Protein AF-A0A932PDU3-F1 (afdb_monomer_lite)

Structure (mmCIF, N/CA/C/O backbone):
data_AF-A0A932PDU3-F1
#
_entry.id   AF-A0A932PDU3-F1
#
loop_
_atom_site.group_PDB
_atom_site.id
_atom_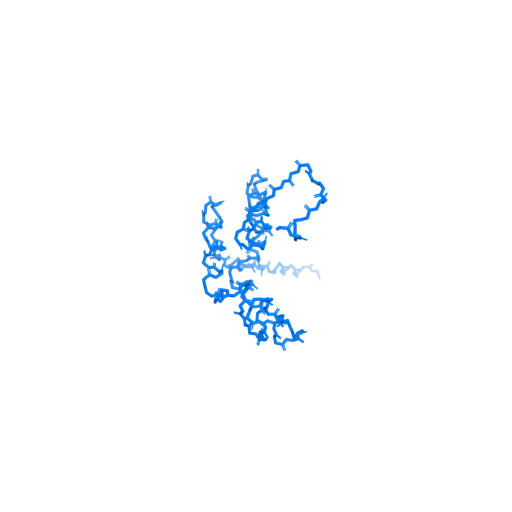site.type_symbol
_atom_site.label_atom_id
_atom_site.label_alt_id
_atom_site.label_comp_id
_atom_site.label_asym_id
_atom_site.label_entity_id
_atom_site.label_seq_id
_atom_site.pdbx_PDB_ins_code
_atom_site.Cartn_x
_atom_site.Cartn_y
_atom_site.Cartn_z
_atom_site.occupancy
_atom_site.B_iso_or_equiv
_atom_site.auth_seq_id
_atom_site.auth_comp_id
_atom_site.auth_asym_id
_atom_site.auth_atom_id
_atom_site.pdbx_PDB_model_num
ATOM 1 N N . GLY A 1 1 ? -5.686 -22.964 -16.040 1.00 55.56 1 GLY A N 1
ATOM 2 C CA . GLY A 1 1 ? -5.534 -22.472 -14.658 1.00 55.56 1 GLY A CA 1
ATOM 3 C C . GLY A 1 1 ? -4.748 -23.438 -13.788 1.00 55.56 1 GLY A C 1
ATOM 4 O O . GLY A 1 1 ? -5.364 -24.222 -13.087 1.00 55.56 1 GLY A O 1
ATOM 5 N N . ARG A 1 2 ? -3.406 -23.399 -13.821 1.00 75.12 2 ARG A N 1
ATOM 6 C CA . ARG A 1 2 ? -2.537 -24.236 -12.957 1.00 75.12 2 ARG A CA 1
ATOM 7 C C . ARG A 1 2 ? -1.904 -23.465 -11.784 1.00 75.12 2 ARG A C 1
ATOM 9 O O . ARG A 1 2 ? -1.052 -24.011 -11.103 1.00 75.12 2 ARG A O 1
ATOM 16 N N . ILE A 1 3 ? -2.305 -22.211 -11.574 1.00 86.88 3 ILE A N 1
ATOM 17 C CA . ILE A 1 3 ? -1.674 -21.271 -10.625 1.00 86.88 3 ILE A CA 1
ATOM 18 C C . ILE A 1 3 ? -2.659 -20.883 -9.499 1.00 86.88 3 ILE A C 1
ATOM 20 O O . ILE A 1 3 ? -2.392 -20.005 -8.692 1.00 86.88 3 ILE A O 1
ATOM 24 N N . ALA A 1 4 ? -3.826 -21.532 -9.419 1.00 87.38 4 ALA A N 1
ATOM 25 C CA . ALA A 1 4 ? -4.781 -21.259 -8.349 1.00 87.38 4 ALA A CA 1
ATOM 26 C C . ALA A 1 4 ? -4.245 -21.791 -7.009 1.00 87.38 4 ALA A C 1
ATOM 28 O O . ALA A 1 4 ? -3.998 -22.994 -6.873 1.00 87.38 4 ALA A O 1
ATOM 29 N N . CYS A 1 5 ? -4.088 -20.898 -6.028 1.00 87.94 5 CYS A N 1
ATOM 30 C CA . CYS A 1 5 ? -3.798 -21.272 -4.647 1.00 87.94 5 CYS A CA 1
ATOM 31 C C . CYS A 1 5 ? -4.935 -22.150 -4.095 1.00 87.94 5 CYS A C 1
ATOM 33 O O . CYS A 1 5 ? -6.106 -21.894 -4.368 1.00 87.94 5 CYS A O 1
ATOM 35 N N . ARG A 1 6 ? -4.594 -23.198 -3.335 1.00 93.38 6 ARG A N 1
ATOM 36 C CA . ARG A 1 6 ? -5.561 -24.132 -2.718 1.00 93.38 6 ARG A CA 1
ATOM 37 C C . ARG A 1 6 ? -5.618 -24.025 -1.195 1.00 93.38 6 ARG A C 1
ATOM 39 O O . ARG A 1 6 ? -6.265 -24.844 -0.551 1.00 93.38 6 ARG A O 1
ATOM 46 N N . ILE A 1 7 ? -4.905 -23.061 -0.625 1.00 94.62 7 ILE A N 1
ATOM 47 C CA . ILE A 1 7 ? -4.880 -22.841 0.817 1.00 94.62 7 ILE A CA 1
ATOM 48 C C . ILE A 1 7 ? -6.127 -22.041 1.196 1.00 94.62 7 ILE A C 1
ATOM 50 O O . ILE A 1 7 ? -6.363 -20.969 0.642 1.00 94.62 7 ILE A O 1
ATOM 54 N N . ALA A 1 8 ? -6.935 -22.592 2.100 1.00 94.31 8 ALA A N 1
ATOM 55 C CA . ALA A 1 8 ? -8.146 -21.947 2.594 1.00 94.31 8 ALA A CA 1
ATOM 56 C C . ALA A 1 8 ? -7.825 -20.892 3.668 1.00 94.31 8 ALA A C 1
ATOM 58 O O . ALA A 1 8 ? -6.813 -20.986 4.361 1.00 94.31 8 ALA A O 1
ATOM 59 N N . THR A 1 9 ? -8.712 -19.909 3.809 1.00 95.38 9 THR A N 1
ATOM 60 C CA . THR A 1 9 ? -8.696 -18.883 4.861 1.00 95.38 9 THR A CA 1
ATOM 61 C C . THR A 1 9 ? -10.135 -18.590 5.281 1.00 95.38 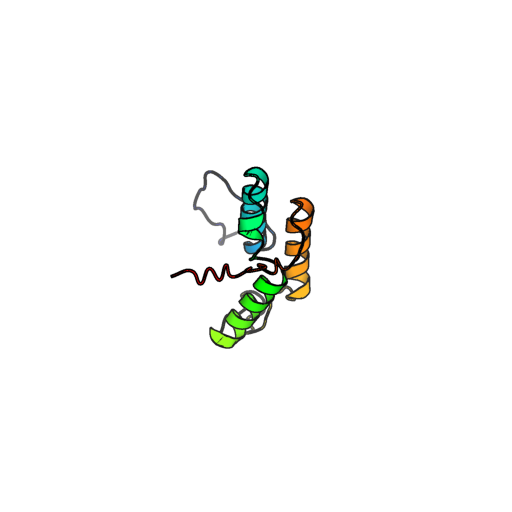9 THR A C 1
ATOM 63 O O . THR A 1 9 ? -11.036 -18.672 4.444 1.00 95.38 9 THR A O 1
ATOM 66 N N . ASP A 1 10 ? -10.356 -18.234 6.547 1.00 97.69 10 ASP A N 1
ATOM 67 C CA . ASP A 1 10 ? -11.684 -17.850 7.049 1.00 97.69 10 ASP A CA 1
ATOM 68 C C . ASP A 1 10 ? -12.165 -16.534 6.418 1.00 97.69 10 ASP A C 1
ATOM 70 O O . ASP A 1 10 ? -13.349 -16.348 6.132 1.00 97.69 10 ASP A O 1
ATOM 74 N N . HIS A 1 11 ? -11.223 -15.624 6.155 1.00 96.31 11 HIS A N 1
ATOM 75 C CA . HIS A 1 11 ? -11.473 -14.331 5.531 1.00 96.31 11 HIS A CA 1
ATOM 76 C C . HIS A 1 11 ? -10.420 -14.048 4.457 1.00 96.31 11 HIS A C 1
ATOM 78 O O . HIS A 1 11 ? -9.218 -14.191 4.692 1.00 96.31 11 HIS A O 1
ATOM 84 N N . LEU A 1 12 ? -10.876 -13.640 3.270 1.00 95.44 12 LEU A N 1
ATOM 85 C CA . LEU A 1 12 ? -10.034 -13.289 2.127 1.00 95.44 12 LEU A CA 1
ATOM 86 C C . LEU A 1 12 ? -10.260 -11.824 1.754 1.00 95.44 12 LEU A C 1
ATOM 88 O O . LEU A 1 12 ? -11.395 -11.413 1.519 1.00 95.44 12 LEU A O 1
ATOM 92 N N . LEU A 1 13 ? -9.172 -11.064 1.638 1.00 96.00 13 LEU A N 1
ATOM 93 C CA . LEU A 1 13 ? -9.178 -9.742 1.020 1.00 96.00 13 LEU A CA 1
ATOM 94 C C . LEU A 1 13 ? -8.549 -9.844 -0.367 1.00 96.00 13 LEU A C 1
ATOM 96 O O . LEU A 1 13 ? -7.427 -10.327 -0.510 1.00 96.00 13 LEU A O 1
ATOM 100 N N . LEU A 1 14 ? -9.283 -9.389 -1.379 1.00 95.44 14 LEU A N 1
ATOM 101 C CA . LEU A 1 14 ? -8.823 -9.340 -2.761 1.00 95.44 14 LEU A CA 1
ATOM 102 C C . LEU A 1 14 ? -8.577 -7.882 -3.157 1.00 95.44 14 LEU A C 1
ATOM 104 O O . LEU A 1 14 ? -9.436 -7.031 -2.937 1.00 95.44 14 LEU A O 1
ATOM 108 N N . ALA A 1 15 ? -7.424 -7.608 -3.760 1.00 95.50 15 ALA A N 1
ATOM 109 C CA . ALA A 1 15 ? -7.066 -6.290 -4.273 1.00 95.50 15 ALA A CA 1
ATOM 110 C C . ALA A 1 15 ? -6.176 -6.415 -5.515 1.00 95.50 15 ALA A C 1
ATOM 112 O O . ALA A 1 15 ? -5.563 -7.459 -5.736 1.00 95.50 15 ALA A O 1
ATOM 113 N N . GLY A 1 16 ? -6.107 -5.338 -6.306 1.00 94.06 16 GLY A N 1
ATOM 114 C CA . GLY A 1 16 ? -5.229 -5.256 -7.480 1.00 94.06 16 GLY A CA 1
ATOM 115 C C . GLY A 1 16 ? -3.738 -5.301 -7.133 1.00 94.06 16 GLY A C 1
ATOM 116 O O . GLY A 1 16 ? -2.959 -5.792 -7.936 1.00 94.06 16 GLY A O 1
ATOM 117 N N . VAL A 1 17 ? -3.378 -4.856 -5.925 1.00 96.81 17 VAL A N 1
ATOM 118 C CA . VAL A 1 17 ? -2.052 -5.005 -5.311 1.00 96.81 17 VAL A CA 1
ATOM 119 C C . VAL A 1 17 ? -2.266 -5.434 -3.864 1.00 96.81 17 VAL A C 1
ATOM 121 O O . VAL A 1 17 ? -3.070 -4.829 -3.147 1.00 96.81 17 VAL A O 1
ATOM 124 N N . SER A 1 18 ? -1.567 -6.476 -3.408 1.00 96.00 18 SER A N 1
ATOM 125 C CA . SER A 1 18 ? -1.776 -7.040 -2.063 1.00 96.00 18 SER A CA 1
ATOM 126 C C . SER A 1 18 ? -1.529 -6.030 -0.945 1.00 96.00 18 SER A C 1
ATOM 128 O O . SER A 1 18 ? -2.216 -6.052 0.077 1.00 96.00 18 SER A O 1
ATOM 130 N N . ASN A 1 19 ? -0.575 -5.123 -1.149 1.00 96.81 19 ASN A N 1
ATOM 131 C CA . ASN A 1 19 ? -0.210 -4.099 -0.181 1.00 96.81 19 ASN A CA 1
ATOM 132 C C . ASN A 1 19 ? -1.407 -3.201 0.144 1.00 96.81 19 ASN A C 1
ATOM 134 O O . ASN A 1 19 ? -1.676 -2.964 1.316 1.00 96.81 19 ASN A O 1
ATOM 138 N N . TRP A 1 20 ? -2.204 -2.824 -0.862 1.00 97.62 20 TRP A N 1
ATOM 139 C CA . TRP A 1 20 ? -3.396 -2.001 -0.657 1.00 97.62 20 TRP A CA 1
ATOM 140 C C . TRP A 1 20 ? -4.453 -2.688 0.210 1.00 97.62 20 TRP A C 1
ATOM 142 O O . TRP A 1 20 ? -5.105 -2.021 1.009 1.00 97.62 20 TRP A O 1
ATOM 152 N N . ALA A 1 21 ? -4.620 -4.013 0.101 1.00 97.44 21 ALA A N 1
ATOM 153 C CA . ALA A 1 21 ? -5.509 -4.749 1.002 1.00 97.44 21 ALA A CA 1
ATOM 154 C C . ALA A 1 21 ? -5.008 -4.690 2.455 1.00 97.44 21 ALA A C 1
ATOM 156 O O . ALA A 1 21 ? -5.808 -4.506 3.374 1.00 97.44 21 ALA A O 1
ATOM 157 N N . GLY A 1 22 ? -3.691 -4.805 2.657 1.00 96.44 22 GLY A N 1
ATOM 158 C CA . GLY A 1 22 ? -3.051 -4.655 3.965 1.00 96.44 22 GLY A CA 1
ATOM 159 C C . GLY A 1 22 ? -3.203 -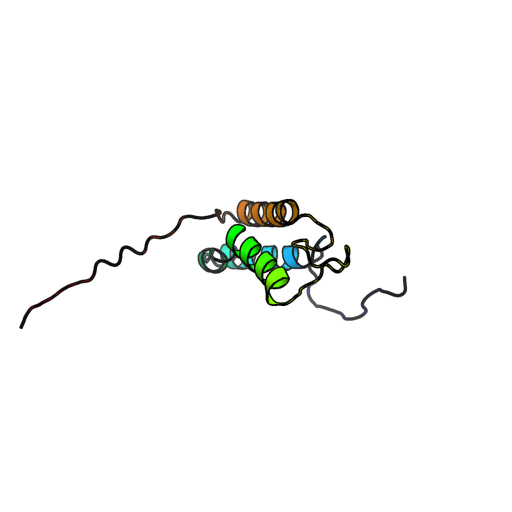3.243 4.536 1.00 96.44 22 GLY A C 1
ATOM 160 O O . GLY A 1 22 ? -3.639 -3.086 5.677 1.00 96.44 22 GLY A O 1
ATOM 161 N N . ASP A 1 23 ? -2.927 -2.222 3.725 1.00 96.12 23 ASP A N 1
ATOM 162 C CA . ASP A 1 23 ? -3.059 -0.812 4.098 1.00 96.12 23 ASP A CA 1
ATOM 163 C C . ASP A 1 23 ? -4.508 -0.459 4.451 1.00 96.12 23 ASP A C 1
ATOM 165 O O . ASP A 1 23 ? -4.763 0.193 5.468 1.00 96.12 23 ASP A O 1
ATOM 169 N N . ALA A 1 24 ? -5.475 -0.928 3.656 1.00 96.44 24 ALA A N 1
ATOM 170 C CA . ALA A 1 24 ? -6.896 -0.737 3.924 1.00 96.44 24 ALA A CA 1
ATOM 171 C C . ALA A 1 24 ? -7.317 -1.423 5.226 1.00 96.44 24 ALA A C 1
ATOM 173 O O . ALA A 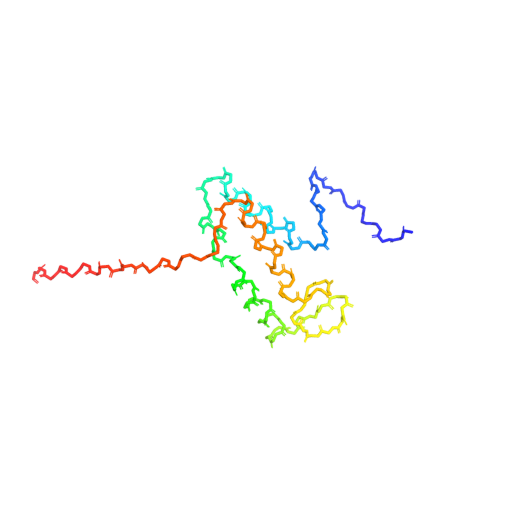1 24 ? -7.961 -0.793 6.067 1.00 96.44 24 ALA A O 1
ATOM 174 N N . LEU A 1 25 ? -6.920 -2.683 5.433 1.00 97.12 25 LEU A N 1
ATOM 175 C CA . LEU A 1 25 ? -7.228 -3.413 6.660 1.00 97.12 25 LEU A CA 1
ATOM 176 C C . LEU A 1 25 ? -6.656 -2.702 7.892 1.00 97.12 25 LEU A C 1
ATOM 178 O O . LEU A 1 25 ? -7.381 -2.494 8.867 1.00 97.12 25 LEU A O 1
ATOM 182 N N . ALA A 1 26 ? -5.386 -2.296 7.846 1.00 96.19 26 ALA A N 1
ATOM 183 C CA . ALA A 1 26 ? -4.729 -1.598 8.946 1.00 96.19 26 ALA A CA 1
ATOM 184 C C . ALA A 1 26 ? -5.395 -0.245 9.236 1.00 96.19 26 ALA A C 1
ATOM 186 O O . ALA A 1 26 ? -5.748 0.036 10.384 1.00 96.19 26 ALA A O 1
ATOM 187 N N . THR A 1 27 ? -5.626 0.564 8.198 1.00 96.19 27 THR A N 1
ATOM 188 C CA . THR A 1 27 ? -6.209 1.907 8.326 1.00 96.19 27 THR A CA 1
ATOM 189 C C . THR A 1 27 ? -7.637 1.843 8.862 1.00 96.19 27 THR A C 1
ATOM 191 O O . THR A 1 27 ? -7.952 2.508 9.848 1.00 96.19 27 THR A O 1
ATOM 194 N N . MET A 1 28 ? -8.491 0.995 8.280 1.00 96.25 28 MET A N 1
ATOM 195 C CA . MET A 1 28 ? -9.869 0.830 8.747 1.00 96.25 28 MET A CA 1
ATOM 196 C C . MET A 1 28 ? -9.913 0.306 10.180 1.00 96.25 28 MET A C 1
ATOM 198 O O . MET A 1 28 ? -10.678 0.819 10.990 1.00 96.25 28 MET A O 1
ATOM 202 N N . THR A 1 29 ? -9.072 -0.674 10.523 1.00 97.12 29 THR A N 1
ATOM 203 C CA . THR A 1 29 ? -9.019 -1.215 11.889 1.00 97.12 29 THR A CA 1
ATOM 204 C C . THR A 1 29 ? -8.626 -0.133 12.889 1.00 97.12 29 THR A C 1
ATOM 206 O O . THR A 1 29 ? -9.283 0.014 13.918 1.00 97.12 29 THR A O 1
ATOM 209 N N . ALA A 1 30 ? -7.593 0.654 12.585 1.00 96.12 30 ALA A N 1
ATOM 210 C CA . ALA A 1 30 ? -7.157 1.759 13.430 1.00 96.12 30 ALA A CA 1
ATOM 211 C C . ALA A 1 30 ? -8.284 2.785 13.636 1.00 96.12 30 ALA A C 1
ATOM 213 O O . ALA A 1 30 ? -8.595 3.134 14.775 1.00 96.12 30 ALA A O 1
ATOM 214 N N . CYS A 1 31 ? -8.966 3.194 12.564 1.00 94.56 31 CYS A N 1
ATOM 215 C CA . CYS A 1 31 ? -10.077 4.142 12.642 1.00 94.56 31 CYS A CA 1
ATOM 216 C C . CYS A 1 31 ? -11.286 3.591 13.407 1.00 94.56 31 CYS A C 1
ATOM 218 O O . CYS A 1 31 ? -11.810 4.274 14.283 1.00 94.56 31 CYS A O 1
ATOM 220 N N . LEU A 1 32 ? -11.693 2.344 13.154 1.00 96.19 32 LEU A N 1
ATOM 221 C CA . LEU A 1 32 ? -12.800 1.690 13.867 1.00 96.19 32 LEU A CA 1
ATOM 222 C C . LEU A 1 32 ? -12.518 1.524 15.363 1.00 96.19 32 LEU A C 1
ATOM 224 O O . LEU A 1 32 ? -13.442 1.472 16.172 1.00 96.19 32 LEU A O 1
ATOM 228 N N . ARG A 1 33 ? -11.241 1.450 15.748 1.00 97.12 33 ARG A N 1
ATOM 229 C CA . ARG A 1 33 ? -10.813 1.436 17.151 1.00 97.12 33 ARG A CA 1
ATOM 230 C C . ARG A 1 33 ? -10.648 2.831 17.755 1.00 97.12 33 ARG A C 1
ATOM 232 O O . ARG A 1 33 ? -10.273 2.916 18.919 1.00 97.12 33 ARG A O 1
ATOM 239 N N . GLY A 1 34 ? -10.913 3.900 17.000 1.00 95.31 34 GLY A N 1
ATOM 240 C CA . GLY A 1 34 ? -10.700 5.280 17.441 1.00 95.31 34 GLY A CA 1
ATOM 241 C C . GLY A 1 34 ? -9.222 5.623 17.637 1.00 95.31 34 GLY A C 1
ATOM 242 O O . GLY A 1 34 ? -8.901 6.477 18.457 1.00 95.31 34 GLY A O 1
ATOM 243 N N . ARG A 1 35 ? -8.329 4.921 16.927 1.00 95.50 35 ARG A N 1
ATOM 244 C CA . ARG A 1 35 ? -6.870 5.017 17.064 1.00 95.50 35 ARG A CA 1
ATOM 245 C C . ARG A 1 35 ? -6.135 5.309 15.744 1.00 95.50 35 ARG A C 1
ATOM 247 O O . ARG A 1 35 ? -5.193 4.587 15.395 1.00 95.50 35 ARG A O 1
ATOM 254 N N . PRO A 1 36 ? -6.541 6.331 14.967 1.00 93.75 36 PRO A N 1
ATOM 255 C CA . PRO A 1 36 ? -5.915 6.642 13.679 1.00 93.75 36 PRO A CA 1
ATOM 256 C C . PRO A 1 36 ? -4.424 7.007 13.802 1.00 93.75 36 PRO A C 1
ATOM 258 O O . PRO A 1 36 ? -3.668 6.858 12.842 1.00 93.75 36 PRO A O 1
ATOM 261 N N . GLU A 1 37 ? -3.961 7.428 14.983 1.00 92.94 37 GLU A N 1
ATOM 262 C CA . GLU A 1 37 ? -2.559 7.755 15.248 1.00 92.94 37 GLU A CA 1
ATOM 263 C C . GLU A 1 37 ? -1.603 6.576 15.037 1.00 92.94 37 GLU A C 1
ATOM 265 O O . GLU A 1 37 ? -0.424 6.793 14.776 1.00 92.94 37 GLU A O 1
ATOM 270 N N . VAL A 1 38 ? -2.097 5.336 15.119 1.00 93.81 38 VAL A N 1
ATOM 271 C CA . VAL A 1 38 ? -1.279 4.126 14.931 1.00 93.81 38 VAL A CA 1
ATOM 272 C C . VAL A 1 38 ? -0.813 3.979 13.481 1.00 93.81 38 VAL A C 1
ATOM 274 O O . VAL A 1 38 ? 0.290 3.499 13.237 1.00 93.81 38 VAL A O 1
ATOM 277 N N . VAL A 1 39 ? -1.626 4.419 12.518 1.00 93.88 39 VAL A N 1
ATOM 278 C CA . VAL A 1 39 ? -1.313 4.350 11.079 1.00 93.88 39 VAL A CA 1
ATOM 279 C C . VAL A 1 39 ? -0.828 5.685 10.518 1.00 93.88 39 VAL A C 1
ATOM 281 O O . VAL A 1 39 ? -0.392 5.750 9.368 1.00 93.88 39 VAL A O 1
ATOM 284 N N . ALA A 1 40 ? -0.859 6.756 11.318 1.00 89.06 40 ALA A N 1
ATOM 285 C CA . ALA A 1 40 ? -0.371 8.068 10.911 1.00 89.06 40 ALA A CA 1
ATOM 286 C C . ALA A 1 40 ? 1.079 8.030 10.378 1.00 89.06 40 ALA A C 1
ATOM 288 O O . ALA A 1 40 ? 1.272 8.546 9.277 1.00 89.06 40 ALA A O 1
ATOM 289 N N . PRO A 1 41 ? 2.050 7.342 11.026 1.00 90.94 41 PRO A N 1
ATOM 290 C CA . PRO A 1 41 ? 3.437 7.267 10.547 1.00 90.94 41 PRO A CA 1
ATOM 291 C C . PRO A 1 41 ? 3.626 6.510 9.226 1.00 90.94 41 PRO A C 1
ATOM 293 O O . PRO A 1 41 ? 4.687 6.602 8.622 1.00 90.94 41 PRO A O 1
ATOM 296 N N . LEU A 1 42 ? 2.620 5.756 8.773 1.00 89.31 42 LEU A N 1
ATOM 297 C CA . LEU A 1 42 ? 2.638 4.997 7.517 1.00 89.31 42 LEU A CA 1
ATOM 298 C C . LEU A 1 42 ? 1.979 5.800 6.381 1.00 89.31 42 LEU A C 1
ATOM 300 O O . LEU A 1 42 ? 1.192 5.278 5.592 1.00 89.31 42 LEU A O 1
ATOM 304 N N . GLY A 1 43 ? 2.225 7.112 6.357 1.00 92.12 43 GLY A N 1
ATOM 305 C CA . GLY A 1 43 ? 1.727 8.016 5.323 1.00 92.12 43 GLY A CA 1
ATOM 306 C C . GLY A 1 43 ? 2.397 7.797 3.959 1.00 92.12 43 GLY A C 1
ATOM 307 O O . GLY A 1 43 ? 3.407 7.095 3.875 1.00 92.12 43 GLY A O 1
ATOM 308 N N . PRO A 1 44 ? 1.870 8.414 2.885 1.00 94.62 44 PRO A N 1
ATOM 309 C CA . PRO A 1 44 ? 2.408 8.262 1.533 1.00 94.62 44 PRO A CA 1
ATOM 310 C C . PRO A 1 44 ? 3.909 8.549 1.423 1.00 94.62 44 PRO A C 1
ATOM 312 O O . PRO A 1 44 ? 4.615 7.809 0.746 1.00 94.62 44 PRO A O 1
ATOM 315 N N . ASP A 1 45 ? 4.411 9.564 2.124 1.00 94.94 45 ASP A N 1
ATOM 316 C CA . ASP A 1 45 ? 5.828 9.941 2.064 1.00 94.94 45 ASP A CA 1
ATOM 317 C C . ASP A 1 45 ? 6.724 8.944 2.811 1.00 94.94 45 ASP A C 1
ATOM 319 O O . ASP A 1 45 ? 7.801 8.582 2.335 1.00 94.94 45 ASP A O 1
ATOM 323 N N . ALA A 1 46 ? 6.249 8.414 3.942 1.00 95.56 46 ALA A N 1
ATOM 324 C CA . ALA A 1 46 ? 6.943 7.346 4.656 1.00 95.56 46 ALA A CA 1
ATOM 325 C C . ALA A 1 46 ? 6.996 6.057 3.820 1.00 95.56 46 ALA A C 1
ATOM 327 O O . ALA A 1 46 ? 8.035 5.399 3.756 1.00 95.56 46 ALA A O 1
ATOM 328 N N . VAL A 1 47 ? 5.896 5.716 3.141 1.00 96.75 47 VAL A N 1
ATOM 329 C CA . VAL A 1 47 ? 5.825 4.552 2.246 1.00 96.75 47 VAL A CA 1
ATOM 330 C C . VAL A 1 47 ? 6.689 4.752 1.001 1.00 96.75 47 VAL A C 1
ATOM 332 O O . VAL A 1 47 ? 7.378 3.815 0.600 1.00 96.75 47 VAL A O 1
ATOM 335 N N . ARG A 1 48 ? 6.738 5.967 0.436 1.00 98.00 48 ARG A N 1
ATOM 336 C CA . ARG A 1 48 ? 7.675 6.322 -0.640 1.00 98.00 48 ARG A CA 1
ATOM 337 C C . ARG A 1 48 ? 9.112 6.041 -0.220 1.00 98.00 48 ARG A C 1
ATOM 339 O O . ARG A 1 48 ? 9.785 5.239 -0.859 1.00 98.00 48 ARG A O 1
ATOM 346 N N . SER A 1 49 ? 9.539 6.654 0.884 1.00 97.62 49 SER A N 1
ATOM 347 C CA . SER A 1 49 ? 10.902 6.510 1.397 1.00 97.62 49 SER A CA 1
ATOM 348 C C . SER A 1 49 ? 11.238 5.052 1.716 1.00 97.62 49 SER A C 1
ATOM 350 O O . SER A 1 49 ? 12.361 4.605 1.490 1.00 97.62 49 SER A O 1
ATOM 352 N N . LEU A 1 50 ? 10.269 4.280 2.218 1.00 97.00 50 LEU A N 1
ATOM 353 C CA . LEU A 1 50 ? 10.440 2.848 2.438 1.00 97.00 50 LEU A CA 1
ATOM 354 C C . LEU A 1 50 ? 10.697 2.093 1.129 1.00 97.00 50 LEU A C 1
ATOM 356 O O . LEU A 1 50 ? 11.639 1.307 1.078 1.00 97.00 50 LEU A O 1
ATOM 360 N N . ILE A 1 51 ? 9.885 2.312 0.093 1.00 97.62 51 ILE A N 1
ATOM 361 C CA . ILE A 1 51 ? 10.029 1.618 -1.194 1.00 97.62 51 ILE A CA 1
ATOM 362 C C . ILE A 1 51 ? 11.348 1.995 -1.868 1.00 97.62 51 ILE A C 1
ATOM 364 O O . ILE A 1 51 ? 12.085 1.106 -2.287 1.00 97.62 51 ILE A O 1
ATOM 368 N N . GLU A 1 52 ? 11.679 3.285 -1.913 1.00 98.00 52 GLU A N 1
ATOM 369 C CA . GLU A 1 52 ? 12.944 3.774 -2.473 1.00 98.00 52 GLU A CA 1
ATOM 370 C C . GLU A 1 52 ? 14.142 3.122 -1.773 1.00 98.00 52 GLU A C 1
ATOM 372 O O . GLU A 1 52 ? 14.998 2.546 -2.438 1.00 98.00 52 GLU A O 1
ATOM 377 N N . ARG A 1 53 ? 14.150 3.067 -0.434 1.00 98.00 53 ARG A N 1
ATOM 378 C CA . ARG A 1 53 ? 15.210 2.377 0.318 1.00 98.00 53 ARG A CA 1
ATOM 379 C C . ARG A 1 53 ? 15.245 0.869 0.091 1.00 98.00 53 ARG A C 1
ATOM 381 O O . ARG A 1 53 ? 16.324 0.291 0.018 1.00 98.00 53 ARG A O 1
ATOM 388 N N . LEU A 1 54 ? 14.098 0.197 -0.022 1.00 97.75 54 LEU A N 1
ATOM 389 C CA . LEU A 1 54 ? 14.077 -1.236 -0.336 1.00 97.75 54 LEU A CA 1
ATOM 390 C C . LEU A 1 54 ? 14.737 -1.497 -1.694 1.00 97.75 54 LEU A C 1
ATOM 392 O O . LEU A 1 54 ? 15.540 -2.424 -1.827 1.00 97.75 54 LEU A O 1
ATOM 396 N N . VAL A 1 55 ? 14.451 -0.659 -2.686 1.00 97.81 55 VAL A N 1
ATOM 397 C CA . VAL A 1 55 ? 15.106 -0.733 -3.990 1.00 97.81 55 VAL A CA 1
ATOM 398 C C . VAL A 1 55 ? 16.597 -0.442 -3.829 1.00 97.81 55 VAL A C 1
ATOM 400 O O . VAL A 1 55 ? 17.404 -1.311 -4.154 1.00 97.81 55 VAL A O 1
ATOM 403 N N . ASP A 1 56 ? 16.963 0.707 -3.260 1.00 97.56 56 ASP A N 1
ATOM 404 C CA . ASP A 1 56 ? 18.326 1.249 -3.255 1.00 97.56 56 ASP A CA 1
ATOM 405 C C . ASP A 1 56 ? 19.307 0.568 -2.302 1.00 97.56 56 ASP A C 1
ATOM 407 O O . ASP A 1 56 ? 20.487 0.443 -2.636 1.00 97.56 56 ASP A O 1
ATOM 411 N N . GLU A 1 57 ? 18.844 0.071 -1.163 1.00 97.38 57 GLU A N 1
ATOM 412 C CA . GLU A 1 57 ? 19.704 -0.523 -0.138 1.00 97.38 57 GLU A CA 1
ATOM 413 C C . GLU A 1 57 ? 19.643 -2.052 -0.170 1.00 97.38 57 GLU A C 1
ATOM 415 O O . GLU A 1 57 ? 20.666 -2.714 -0.007 1.00 97.38 57 GLU A O 1
ATOM 420 N N . SER A 1 58 ? 18.460 -2.631 -0.410 1.00 94.81 58 SER A N 1
ATOM 421 C CA . SER A 1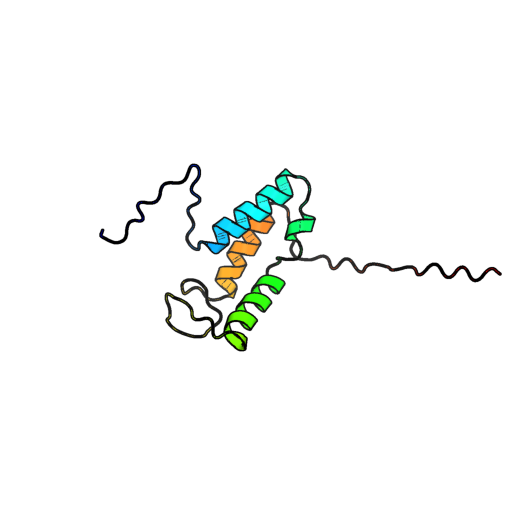 58 ? 18.265 -4.090 -0.338 1.00 94.81 58 SER A CA 1
ATOM 422 C C . SER A 1 58 ? 18.231 -4.793 -1.695 1.00 94.81 58 SER A C 1
ATOM 424 O O . SER A 1 58 ? 18.305 -6.019 -1.758 1.00 94.81 58 SER A O 1
ATOM 426 N N . GLY A 1 59 ? 18.157 -4.036 -2.794 1.00 95.38 59 GLY A N 1
ATOM 427 C CA . GLY A 1 59 ? 18.105 -4.608 -4.136 1.00 95.38 59 GLY A CA 1
ATOM 428 C C . GLY A 1 59 ? 16.749 -5.200 -4.503 1.00 95.38 59 GLY A C 1
ATOM 429 O O . GLY A 1 59 ? 16.698 -6.104 -5.336 1.00 95.38 59 GLY A O 1
ATOM 430 N N . ALA A 1 60 ? 15.666 -4.708 -3.894 1.00 97.06 60 ALA A N 1
ATOM 431 C CA . ALA A 1 60 ? 14.316 -5.141 -4.229 1.00 97.06 60 ALA A CA 1
ATOM 432 C C . ALA A 1 60 ? 14.015 -4.930 -5.726 1.00 97.06 60 ALA A C 1
ATOM 434 O O . ALA A 1 60 ? 14.385 -3.914 -6.320 1.00 97.06 60 ALA A O 1
ATOM 435 N N . ILE A 1 61 ? 13.344 -5.914 -6.327 1.00 97.50 61 ILE A N 1
ATOM 436 C CA . ILE A 1 61 ? 12.969 -5.945 -7.744 1.00 97.50 61 ILE A CA 1
ATOM 437 C C . ILE A 1 61 ? 11.452 -6.064 -7.839 1.00 97.50 61 ILE A C 1
ATOM 439 O O . ILE A 1 61 ? 10.844 -6.885 -7.150 1.00 97.50 61 ILE A O 1
ATOM 443 N N . ASP A 1 62 ? 10.857 -5.295 -8.742 1.00 97.38 62 ASP A N 1
ATOM 444 C CA . ASP A 1 62 ? 9.448 -5.425 -9.090 1.00 97.38 62 ASP A CA 1
ATOM 445 C C . ASP A 1 62 ? 9.202 -6.737 -9.861 1.00 97.38 62 ASP A C 1
ATOM 447 O O . ASP A 1 62 ? 9.871 -7.047 -10.856 1.00 97.38 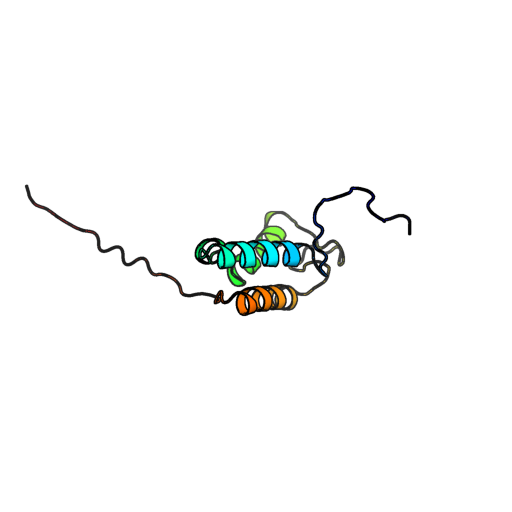62 ASP A O 1
ATOM 451 N N . GLY A 1 63 ? 8.238 -7.536 -9.396 1.00 95.25 63 GLY A N 1
ATOM 452 C CA . GLY A 1 63 ? 7.951 -8.862 -9.953 1.00 95.25 63 GLY A CA 1
ATOM 453 C C . GLY A 1 63 ? 7.381 -8.851 -11.378 1.00 95.25 63 GLY A C 1
ATOM 454 O O . GLY A 1 63 ? 7.530 -9.845 -12.100 1.00 95.25 63 GLY A O 1
ATOM 455 N N . VAL A 1 64 ? 6.766 -7.742 -11.793 1.00 96.88 64 VAL A N 1
ATOM 456 C CA . VAL A 1 64 ? 6.170 -7.541 -13.118 1.00 96.88 64 VAL A CA 1
ATOM 457 C C . VAL A 1 64 ? 7.208 -6.980 -14.083 1.00 96.88 64 VAL A C 1
ATOM 459 O O . VAL A 1 64 ? 7.434 -7.575 -15.137 1.00 96.88 64 VAL A O 1
ATOM 462 N N . THR A 1 65 ? 7.884 -5.884 -13.731 1.00 96.38 65 THR A N 1
ATOM 463 C CA . THR A 1 65 ? 8.847 -5.238 -14.645 1.00 96.38 65 THR A CA 1
ATOM 464 C C . THR A 1 65 ? 10.190 -5.956 -14.696 1.00 96.38 65 THR A C 1
ATOM 466 O O . THR A 1 65 ? 10.924 -5.803 -15.672 1.00 96.38 65 THR A O 1
ATOM 469 N N . ARG A 1 66 ? 10.509 -6.759 -13.668 1.00 97.25 66 ARG A N 1
ATOM 470 C CA . ARG A 1 66 ? 11.809 -7.427 -13.478 1.00 97.25 66 ARG A CA 1
ATOM 471 C C . ARG A 1 66 ? 12.980 -6.451 -13.369 1.00 97.25 66 ARG A C 1
ATOM 473 O O . ARG A 1 66 ? 14.122 -6.831 -13.621 1.00 97.25 66 ARG A O 1
ATOM 480 N N . GLN A 1 67 ? 12.704 -5.208 -12.984 1.00 96.81 67 GLN A N 1
ATOM 481 C CA . GLN A 1 67 ? 13.699 -4.153 -12.832 1.00 96.81 67 GLN A CA 1
ATOM 482 C C . GLN A 1 67 ? 13.820 -3.720 -11.369 1.00 96.81 67 GLN A C 1
ATOM 484 O O . GLN A 1 67 ? 12.859 -3.759 -10.600 1.00 96.81 67 GLN A O 1
ATOM 489 N N . ARG A 1 68 ? 15.027 -3.287 -10.993 1.00 96.81 68 ARG A N 1
ATOM 490 C CA . ARG A 1 68 ? 15.324 -2.668 -9.697 1.00 96.81 68 ARG A CA 1
ATOM 491 C C . ARG A 1 68 ? 14.976 -1.183 -9.769 1.00 96.81 68 ARG A C 1
ATOM 493 O O . ARG A 1 68 ? 15.843 -0.344 -9.991 1.00 96.81 68 ARG A O 1
ATOM 500 N N . GLN A 1 69 ? 13.693 -0.887 -9.653 1.00 96.56 69 GLN A N 1
ATOM 501 C CA . GLN A 1 69 ? 13.149 0.462 -9.744 1.00 96.56 69 GLN A CA 1
ATOM 502 C C . GLN A 1 69 ? 12.011 0.623 -8.730 1.00 96.56 69 GLN A C 1
ATOM 504 O O . GLN A 1 69 ? 11.417 -0.384 -8.337 1.00 96.56 69 GLN A O 1
ATOM 509 N N . PRO A 1 70 ? 11.684 1.856 -8.312 1.00 96.88 70 PRO A N 1
ATOM 510 C CA . PRO A 1 70 ? 10.586 2.115 -7.387 1.00 96.88 70 PRO A CA 1
ATOM 511 C C . PRO A 1 70 ? 9.232 1.954 -8.094 1.00 96.88 70 PRO A C 1
ATOM 513 O O . PRO A 1 70 ? 8.554 2.925 -8.417 1.00 96.88 70 PRO A O 1
ATOM 516 N N . THR A 1 71 ? 8.843 0.710 -8.361 1.00 97.88 71 THR A N 1
ATOM 517 C CA . THR A 1 71 ? 7.511 0.321 -8.836 1.00 97.88 71 THR A CA 1
ATOM 518 C C . THR A 1 71 ? 6.975 -0.825 -7.983 1.00 97.88 71 THR A C 1
ATOM 520 O O . THR A 1 71 ? 7.742 -1.535 -7.326 1.00 97.88 71 THR A O 1
ATOM 523 N N . VAL A 1 72 ? 5.652 -0.979 -7.954 1.00 97.75 72 VAL A N 1
ATOM 524 C CA . VAL A 1 72 ? 4.978 -2.082 -7.255 1.00 97.75 72 VAL A CA 1
ATOM 525 C C . VAL A 1 72 ? 3.952 -2.691 -8.200 1.00 97.75 72 VAL A C 1
ATOM 527 O O . VAL A 1 72 ? 3.096 -1.974 -8.711 1.00 97.75 72 VAL A O 1
ATOM 530 N N . ASP A 1 73 ? 4.041 -4.000 -8.442 1.00 97.19 73 ASP A N 1
ATOM 531 C CA . ASP A 1 73 ? 3.221 -4.728 -9.423 1.00 97.19 73 ASP A CA 1
ATOM 532 C C . ASP A 1 73 ? 3.180 -4.051 -10.810 1.00 97.19 73 ASP A C 1
ATOM 534 O O . ASP A 1 73 ? 2.181 -4.092 -11.530 1.00 97.19 73 ASP A O 1
ATOM 538 N N . GLY A 1 74 ? 4.289 -3.420 -11.206 1.00 97.38 74 GLY A N 1
ATOM 539 C CA . GLY A 1 74 ? 4.421 -2.702 -12.470 1.00 97.38 74 GLY A CA 1
ATOM 540 C C . GLY A 1 74 ? 3.886 -1.273 -12.468 1.00 97.38 74 GLY A C 1
ATOM 541 O O . GLY A 1 74 ? 4.028 -0.585 -13.477 1.00 97.38 74 GLY A O 1
ATOM 542 N N . LEU A 1 75 ? 3.311 -0.801 -11.361 1.00 98.06 75 LEU A N 1
ATOM 543 C CA . LEU A 1 75 ? 2.785 0.556 -11.252 1.00 98.06 75 LEU A CA 1
ATOM 544 C C . LEU A 1 75 ? 3.891 1.551 -10.881 1.00 98.06 75 LEU A C 1
ATOM 546 O O . LEU A 1 75 ? 4.648 1.288 -9.936 1.00 98.06 75 LEU A O 1
ATOM 550 N N . PRO A 1 76 ? 3.962 2.718 -11.549 1.00 97.69 76 PRO A N 1
ATOM 551 C CA . PRO A 1 76 ? 4.759 3.844 -11.079 1.00 97.69 76 PRO A CA 1
ATOM 552 C C . PRO A 1 76 ? 4.420 4.196 -9.629 1.00 97.69 76 PRO A C 1
ATOM 554 O O . PRO A 1 76 ? 3.252 4.177 -9.229 1.00 97.69 76 PRO A O 1
ATOM 557 N N . LEU A 1 77 ? 5.435 4.549 -8.834 1.00 97.69 77 LEU A N 1
ATOM 558 C CA . LEU A 1 77 ? 5.254 4.780 -7.399 1.00 97.69 77 LEU A CA 1
ATOM 559 C C . LEU A 1 77 ? 4.189 5.842 -7.090 1.00 97.69 77 LEU A C 1
ATOM 561 O O . LEU A 1 77 ? 3.436 5.696 -6.133 1.00 97.69 77 LEU A O 1
ATOM 565 N N . ASP A 1 78 ? 4.071 6.884 -7.912 1.00 98.00 78 ASP A N 1
ATOM 566 C CA . ASP A 1 78 ? 3.071 7.937 -7.710 1.00 98.00 78 ASP A CA 1
ATOM 567 C C . ASP A 1 78 ? 1.632 7.422 -7.841 1.00 98.00 78 ASP A C 1
ATOM 569 O O . ASP A 1 78 ? 0.773 7.811 -7.043 1.00 98.00 78 ASP A O 1
ATOM 573 N N . GLU A 1 79 ? 1.383 6.514 -8.790 1.00 97.94 79 GLU A N 1
ATOM 574 C CA . GLU A 1 79 ? 0.087 5.855 -8.980 1.00 97.94 79 GLU A CA 1
ATOM 575 C C . GLU A 1 79 ? -0.212 4.903 -7.820 1.00 97.94 79 GLU A C 1
ATOM 577 O O . GLU A 1 79 ? -1.302 4.941 -7.245 1.00 97.94 79 GLU A O 1
ATOM 582 N N . TYR A 1 80 ? 0.782 4.111 -7.405 1.00 98.06 80 TYR A N 1
ATOM 583 C CA . TYR A 1 80 ? 0.670 3.241 -6.234 1.00 98.06 80 TYR A CA 1
ATOM 584 C C . TYR A 1 80 ? 0.306 4.028 -4.964 1.00 98.06 80 TYR A C 1
ATOM 586 O O . TYR A 1 80 ? -0.603 3.649 -4.219 1.00 98.06 80 TYR A O 1
ATOM 594 N N . LEU A 1 81 ? 0.986 5.154 -4.729 1.00 98.06 81 LEU A N 1
ATOM 595 C CA . LEU A 1 81 ? 0.759 6.011 -3.565 1.00 98.06 81 LEU A CA 1
ATOM 596 C C . LEU A 1 81 ? -0.572 6.761 -3.636 1.00 98.06 81 LEU A C 1
ATOM 598 O O . LEU A 1 81 ? -1.122 7.113 -2.591 1.00 98.06 81 LEU A O 1
ATOM 602 N N . GLN A 1 82 ? -1.112 7.004 -4.831 1.00 97.88 82 GLN A N 1
ATOM 603 C CA . GLN A 1 82 ? -2.418 7.639 -4.967 1.00 97.88 82 GLN A CA 1
ATOM 604 C C . GLN A 1 82 ? -3.529 6.770 -4.368 1.00 97.88 82 GLN A C 1
ATOM 606 O O . GLN A 1 82 ? -4.356 7.282 -3.614 1.00 97.88 82 GLN A O 1
ATOM 611 N N . VAL A 1 83 ? -3.493 5.455 -4.596 1.00 96.94 83 VAL A N 1
ATOM 612 C CA . VAL A 1 83 ? -4.464 4.527 -3.993 1.00 96.94 83 VAL A CA 1
ATOM 613 C C . VAL A 1 83 ? -4.346 4.515 -2.466 1.00 96.94 83 VAL A C 1
ATOM 615 O O . VAL A 1 83 ? -5.358 4.543 -1.765 1.00 96.94 83 VAL A O 1
ATOM 618 N N . LEU A 1 84 ? -3.125 4.575 -1.923 1.00 96.44 84 LEU A N 1
ATOM 619 C CA . LEU A 1 84 ? -2.914 4.708 -0.477 1.00 96.44 84 LEU A CA 1
ATOM 620 C C . LEU A 1 84 ? -3.512 6.014 0.078 1.00 96.44 84 LEU A C 1
ATOM 622 O O . LEU A 1 84 ? -4.152 6.005 1.133 1.00 96.44 84 LEU A O 1
ATOM 626 N N . ARG A 1 85 ? -3.350 7.142 -0.631 1.00 96.88 85 ARG A N 1
ATOM 627 C CA . ARG A 1 85 ? -4.001 8.413 -0.259 1.00 96.88 85 ARG A CA 1
ATOM 628 C C . ARG A 1 85 ? -5.519 8.270 -0.237 1.00 96.88 85 ARG A C 1
ATOM 630 O O . ARG A 1 85 ? -6.160 8.792 0.673 1.00 96.88 85 ARG A O 1
ATOM 637 N N . ASP A 1 86 ? -6.087 7.567 -1.210 1.00 96.56 86 ASP A N 1
ATOM 638 C CA . ASP A 1 86 ? -7.531 7.368 -1.321 1.00 96.56 86 ASP A CA 1
ATOM 639 C C . ASP A 1 86 ? -8.077 6.502 -0.175 1.00 96.56 86 ASP A C 1
ATOM 641 O O . ASP A 1 86 ? -9.062 6.887 0.458 1.00 96.56 86 ASP A O 1
ATOM 645 N N . ILE A 1 87 ? -7.391 5.405 0.170 1.00 95.75 87 ILE A N 1
ATOM 646 C CA . ILE A 1 87 ? -7.718 4.559 1.333 1.00 95.75 87 ILE A CA 1
ATOM 647 C C . ILE A 1 87 ? -7.759 5.397 2.614 1.00 95.75 87 ILE A C 1
ATOM 649 O O . ILE A 1 87 ? -8.741 5.361 3.362 1.00 95.75 87 ILE A O 1
ATOM 653 N N . ARG A 1 88 ? -6.707 6.188 2.859 1.00 94.94 88 ARG A N 1
ATOM 654 C CA . ARG A 1 88 ? -6.601 7.036 4.054 1.00 94.94 88 ARG A CA 1
ATOM 655 C C . ARG A 1 88 ? -7.698 8.097 4.092 1.00 94.94 88 ARG A C 1
ATOM 657 O O . ARG A 1 88 ? -8.331 8.272 5.133 1.00 94.94 88 ARG A O 1
ATOM 664 N N . ARG A 1 89 ? -7.996 8.726 2.949 1.00 94.12 89 ARG A N 1
ATOM 665 C CA . ARG A 1 89 ? -9.072 9.719 2.813 1.00 94.12 89 ARG A CA 1
ATOM 666 C C . ARG A 1 89 ? -10.437 9.137 3.170 1.00 94.12 89 ARG A C 1
ATOM 668 O O . ARG A 1 89 ? -11.156 9.751 3.952 1.00 94.12 89 ARG A O 1
ATOM 675 N N . VAL A 1 90 ? -10.782 7.962 2.639 1.00 94.31 90 VAL A N 1
ATOM 676 C CA . VAL A 1 90 ? -12.061 7.288 2.938 1.00 94.31 90 VAL A CA 1
ATOM 677 C C . VAL A 1 90 ? -12.173 6.944 4.425 1.00 94.31 90 VAL A C 1
ATOM 679 O O . VAL A 1 90 ? -13.258 7.016 4.994 1.00 94.31 90 VAL A O 1
ATOM 682 N N . CYS A 1 91 ? -11.051 6.638 5.076 1.00 91.44 91 CYS A N 1
ATOM 683 C CA . CYS A 1 91 ? -11.008 6.344 6.507 1.00 91.44 91 CYS A CA 1
ATOM 684 C C . CYS A 1 91 ? -10.929 7.596 7.404 1.00 91.44 91 CYS A C 1
ATOM 686 O O . CYS A 1 91 ? -10.828 7.449 8.621 1.00 91.44 91 CYS A O 1
ATOM 688 N N . GLY A 1 92 ? -10.933 8.811 6.842 1.00 89.75 92 GLY A N 1
ATOM 689 C CA . GLY A 1 92 ? -10.801 10.053 7.610 1.00 89.75 92 GLY A CA 1
ATOM 690 C C . GLY A 1 92 ? -9.407 10.283 8.208 1.00 89.75 92 GLY A C 1
ATOM 691 O O . GLY A 1 92 ? -9.265 11.066 9.143 1.00 89.75 92 GLY A O 1
ATOM 692 N N . VAL A 1 93 ? -8.377 9.610 7.689 1.00 86.88 93 VAL A N 1
ATOM 693 C CA . VAL A 1 93 ? -6.978 9.805 8.088 1.00 86.88 93 VAL A CA 1
ATOM 694 C C . VAL A 1 93 ? -6.346 10.806 7.124 1.00 86.88 93 VAL A C 1
ATOM 696 O O . VAL A 1 93 ? -6.133 10.490 5.952 1.00 86.88 93 VAL A O 1
ATOM 699 N N . SER A 1 94 ? -6.043 12.020 7.587 1.00 70.94 94 SER A N 1
ATOM 700 C CA . SER A 1 94 ? -5.311 12.990 6.767 1.00 70.94 94 SER A CA 1
ATOM 701 C C . SER A 1 94 ? -3.849 12.565 6.571 1.00 70.94 94 SER A C 1
ATOM 703 O O . SER A 1 94 ? -3.255 11.849 7.386 1.00 70.94 94 SER A O 1
ATOM 705 N N . ALA A 1 95 ? -3.276 12.976 5.440 1.00 59.94 95 ALA A N 1
ATOM 706 C CA . ALA A 1 95 ? -1.833 12.977 5.252 1.00 59.94 95 ALA A CA 1
ATOM 707 C C . ALA A 1 95 ? -1.282 14.210 5.982 1.00 59.94 95 ALA A C 1
ATOM 709 O O . ALA A 1 95 ? -1.665 15.325 5.652 1.00 59.94 95 ALA A O 1
ATOM 710 N N . ASP A 1 96 ? -0.464 13.952 6.999 1.00 53.31 96 ASP A N 1
ATOM 711 C CA . ASP A 1 96 ? 0.401 14.884 7.722 1.00 53.31 96 ASP A CA 1
ATOM 712 C C . ASP A 1 96 ? -0.232 16.114 8.393 1.00 53.31 96 ASP A C 1
ATOM 714 O O . ASP A 1 96 ? -0.556 17.125 7.780 1.00 53.31 96 ASP A O 1
ATOM 718 N N . GLU A 1 97 ? -0.228 16.078 9.726 1.00 39.44 97 GLU A N 1
ATOM 719 C CA . GLU A 1 97 ? 0.194 17.240 10.502 1.00 39.44 97 GLU A CA 1
ATOM 720 C C . GLU A 1 97 ? 1.418 16.796 11.321 1.00 39.44 97 GLU A C 1
ATOM 722 O O . GLU A 1 97 ? 1.315 15.836 12.101 1.00 39.44 97 GLU A O 1
ATOM 727 N N . PRO A 1 98 ? 2.596 17.426 11.160 1.00 41.78 98 PRO A N 1
ATOM 728 C CA . PRO A 1 98 ? 3.709 17.157 12.044 1.00 41.78 98 PRO A CA 1
ATOM 729 C C . PRO A 1 98 ? 3.320 17.684 13.422 1.00 41.78 98 PRO A C 1
ATOM 731 O O . PRO A 1 98 ? 3.288 18.890 13.651 1.00 41.78 98 PRO A O 1
ATOM 734 N N . LYS A 1 99 ? 3.035 16.784 14.369 1.00 44.41 99 LYS A N 1
ATOM 735 C CA . LYS A 1 99 ? 3.007 17.165 15.782 1.00 44.41 99 LYS A CA 1
ATOM 736 C C . LYS A 1 99 ? 4.434 17.519 16.177 1.00 44.41 99 LYS A C 1
ATOM 738 O O . LYS A 1 99 ? 5.199 16.643 16.585 1.00 44.41 99 LYS A O 1
ATOM 743 N N . THR A 1 100 ? 4.796 18.795 16.077 1.00 41.53 100 THR A N 1
ATOM 744 C CA . THR A 1 100 ? 5.880 19.340 16.888 1.00 41.53 100 THR A CA 1
ATOM 745 C C . THR A 1 100 ? 5.507 19.022 18.329 1.00 41.53 100 THR A C 1
ATOM 747 O O . THR A 1 100 ? 4.561 19.567 18.895 1.00 41.53 100 THR A O 1
ATOM 750 N N . ARG A 1 101 ? 6.177 18.034 18.924 1.00 44.66 101 ARG A N 1
ATOM 751 C CA . ARG A 1 101 ? 6.135 17.873 20.371 1.00 44.66 101 ARG A CA 1
ATOM 752 C C . ARG A 1 101 ? 6.807 19.118 20.929 1.00 44.66 101 ARG A C 1
ATOM 754 O O . ARG A 1 101 ? 8.032 19.170 20.980 1.00 44.66 101 ARG A O 1
ATOM 761 N N . ASP A 1 102 ? 6.006 20.099 21.329 1.00 44.72 102 ASP A N 1
ATOM 762 C CA . ASP A 1 102 ? 6.437 21.180 22.206 1.00 44.72 102 ASP A CA 1
ATOM 763 C C . ASP A 1 102 ? 6.841 20.553 23.543 1.00 44.72 102 ASP A C 1
ATOM 765 O O . ASP A 1 102 ? 6.069 20.462 24.500 1.00 44.72 102 ASP A O 1
ATOM 769 N N . TRP A 1 103 ? 8.070 20.049 23.598 1.00 45.75 103 TRP A N 1
ATOM 770 C CA . TRP A 1 103 ? 8.725 19.710 24.844 1.00 45.75 103 TRP A CA 1
ATOM 771 C C . TRP A 1 103 ? 9.038 21.023 25.565 1.00 45.75 103 TRP A C 1
ATOM 773 O O . TRP A 1 103 ? 10.089 21.633 25.372 1.00 45.75 103 TRP A O 1
ATOM 783 N N . LYS A 1 104 ? 8.110 21.482 26.410 1.00 44.28 104 LYS A N 1
ATOM 784 C CA . LYS A 1 104 ? 8.428 22.466 27.447 1.00 44.28 104 LYS A CA 1
ATOM 785 C C . LYS A 1 104 ? 9.185 21.737 28.548 1.00 44.28 104 LYS A C 1
ATOM 787 O O . LYS A 1 104 ? 8.581 21.164 29.450 1.00 44.28 104 LYS A O 1
ATOM 792 N N . GLY A 1 105 ? 10.511 21.736 28.440 1.00 40.81 105 GLY A N 1
ATOM 793 C CA . GLY A 1 105 ? 11.386 21.308 29.521 1.00 40.81 105 GLY A CA 1
ATOM 794 C C . GLY A 1 105 ? 11.040 22.084 30.790 1.00 40.81 105 GLY A C 1
ATOM 795 O O . GLY A 1 105 ? 11.212 23.299 30.856 1.00 40.81 105 GLY A O 1
ATOM 796 N N . SER A 1 106 ? 10.516 21.387 31.792 1.00 43.12 106 SER A N 1
ATOM 797 C CA . SER A 1 106 ? 10.349 21.920 33.136 1.00 43.12 106 SER A CA 1
ATOM 798 C C . SER A 1 106 ? 11.722 21.979 33.797 1.00 43.12 106 SER A C 1
ATOM 800 O O . SER A 1 106 ? 12.178 20.990 34.368 1.00 43.12 106 SER A O 1
ATOM 802 N N . ASN A 1 107 ? 12.390 23.127 33.710 1.00 42.44 107 ASN A N 1
ATOM 803 C CA . ASN A 1 107 ? 13.541 23.411 34.555 1.00 42.44 107 ASN A CA 1
ATOM 804 C C . ASN A 1 107 ? 13.009 23.911 35.907 1.00 42.44 107 ASN A C 1
ATOM 806 O O . ASN A 1 107 ? 12.692 25.088 36.057 1.00 42.44 107 ASN A O 1
ATOM 810 N N . LYS A 1 108 ? 12.843 23.001 36.871 1.00 43.44 108 LYS A N 1
ATOM 811 C CA . LYS A 1 108 ? 12.811 23.369 38.290 1.00 43.44 108 LYS A CA 1
ATOM 812 C C . LYS A 1 108 ? 14.226 23.200 38.822 1.00 43.44 108 LYS A C 1
ATOM 814 O O . LYS A 1 108 ? 14.635 22.090 39.142 1.00 43.44 108 LYS A O 1
ATOM 819 N N . ALA A 1 109 ? 14.962 24.303 38.861 1.00 47.16 109 ALA A N 1
ATOM 820 C CA . ALA A 1 109 ? 16.114 24.439 39.731 1.00 47.16 109 ALA A CA 1
ATOM 821 C C . ALA A 1 109 ? 15.601 25.052 41.036 1.00 47.16 109 ALA A C 1
ATOM 823 O O . ALA A 1 109 ? 15.499 26.266 41.137 1.00 47.16 109 ALA A O 1
ATOM 824 N N . ASP A 1 110 ? 15.235 24.194 41.983 1.00 47.00 110 ASP A N 1
ATOM 825 C CA . ASP A 1 110 ? 15.100 24.538 43.394 1.00 47.00 110 ASP A CA 1
ATOM 826 C C . ASP A 1 110 ? 15.810 23.420 44.163 1.00 47.00 110 ASP A C 1
ATOM 828 O O . ASP A 1 110 ? 15.311 22.294 44.172 1.00 47.00 110 ASP A O 1
ATOM 832 N N . HIS A 1 111 ? 17.007 23.726 44.678 1.00 43.91 111 HIS A N 1
ATOM 833 C CA . HIS A 1 111 ? 17.612 23.315 45.959 1.00 43.91 111 HIS A CA 1
ATOM 834 C C . HIS A 1 111 ? 19.121 23.578 45.945 1.00 43.91 111 HIS A C 1
ATOM 836 O O . HIS A 1 111 ? 19.824 23.013 45.078 1.00 43.91 111 HIS A O 1
#

pLDDT: mean 87.1, std 18.72, range [39.44, 98.06]

Foldseek 3Di:
DVPDDPDDDPDDDDDPAVVLSVLLVVCLVCLVVVHNVVCQCVALVNVQVVLLCCLVPVVDAAPCVRDSDSDHVNHDSVVVNVSSCVSCVVSVHDRDDPPPPPPPPPPPPDD

Sequence (111 aa):
GRIACRIATDHLLLAGVSNWAGDALATMTACLRGRPEVVAPLGPDAVRSLIERLVDESGAIDGVTRQRQPTVDGLPLDEYLQVLRDIRRVCGVSADEPKTRDWKGSNKADH

Secondary structure (DSSP, 8-state):
---------SS----SSHHHHHHHHHHHHHHHTT-GGGTTTS-HHHHHHHHHHHHHHH----TTT-SSSSEETTEEHHHHHHHHHHHHHHTT--S----------------

Radius of gyration: 19.17 Å; chains: 1; bounding box: 32×49×61 Å